Protein AF-A0A950MHU6-F1 (afdb_monomer)

Structure (mmCIF, N/CA/C/O backbone):
data_AF-A0A950MHU6-F1
#
_entry.id   AF-A0A950MHU6-F1
#
loop_
_atom_site.group_PDB
_atom_site.id
_atom_site.type_symbol
_atom_site.label_atom_id
_atom_site.label_alt_id
_atom_site.label_comp_id
_atom_site.label_asym_id
_atom_site.label_entity_id
_atom_site.label_seq_id
_atom_site.pdbx_PDB_ins_code
_atom_site.Cartn_x
_atom_site.Cartn_y
_atom_site.Cartn_z
_atom_site.occupancy
_atom_site.B_iso_or_equiv
_atom_site.auth_seq_id
_atom_site.auth_comp_id
_atom_site.auth_asym_id
_atom_site.auth_atom_id
_atom_site.pdbx_PDB_model_num
ATOM 1 N N . MET A 1 1 ? 12.882 -1.984 -13.092 1.00 66.12 1 MET A N 1
ATOM 2 C CA . MET A 1 1 ? 12.278 -3.048 -12.268 1.00 66.12 1 MET A CA 1
ATOM 3 C C . MET A 1 1 ? 12.694 -2.836 -10.822 1.00 66.12 1 MET A C 1
ATOM 5 O O . MET A 1 1 ? 13.875 -2.622 -10.560 1.00 66.12 1 MET A O 1
ATOM 9 N N . SER A 1 2 ? 11.745 -2.871 -9.891 1.00 76.25 2 SER A N 1
ATOM 10 C CA . SER A 1 2 ? 11.978 -2.694 -8.455 1.00 76.25 2 SER A CA 1
ATOM 11 C C . SER A 1 2 ? 11.829 -4.032 -7.723 1.00 76.25 2 SER A C 1
ATOM 13 O O . SER A 1 2 ? 11.089 -4.903 -8.165 1.00 76.25 2 SER A O 1
ATOM 15 N N . HIS A 1 3 ? 12.520 -4.215 -6.598 1.00 79.81 3 HIS A N 1
ATOM 16 C CA . HIS A 1 3 ? 12.422 -5.437 -5.789 1.00 79.81 3 HIS A CA 1
ATOM 17 C C . HIS A 1 3 ? 11.819 -5.120 -4.430 1.00 79.81 3 HIS A C 1
ATOM 19 O O . HIS A 1 3 ? 12.131 -4.088 -3.831 1.00 79.81 3 HIS A O 1
ATOM 25 N N . CYS A 1 4 ? 10.918 -5.981 -3.960 1.00 82.12 4 CYS A N 1
ATOM 26 C CA . CYS A 1 4 ? 10.247 -5.765 -2.687 1.00 82.12 4 CYS A CA 1
ATOM 27 C C . CYS A 1 4 ? 11.245 -5.898 -1.536 1.00 82.12 4 CYS A C 1
ATOM 29 O O . CYS A 1 4 ? 11.874 -6.940 -1.394 1.00 82.12 4 CYS A O 1
ATOM 31 N N . SER A 1 5 ? 11.338 -4.897 -0.658 1.00 76.81 5 SER A N 1
ATOM 32 C CA . SER A 1 5 ? 12.231 -4.976 0.511 1.00 76.81 5 SER A CA 1
ATOM 33 C C . SER A 1 5 ? 11.835 -6.060 1.526 1.00 76.81 5 SER A C 1
ATOM 35 O O . SER A 1 5 ? 12.647 -6.411 2.371 1.00 76.81 5 SER A O 1
ATOM 37 N N . ARG A 1 6 ? 10.601 -6.586 1.461 1.00 78.69 6 ARG A N 1
ATOM 38 C CA . ARG A 1 6 ? 10.099 -7.629 2.372 1.00 78.69 6 ARG A CA 1
ATOM 39 C C . ARG A 1 6 ? 10.328 -9.046 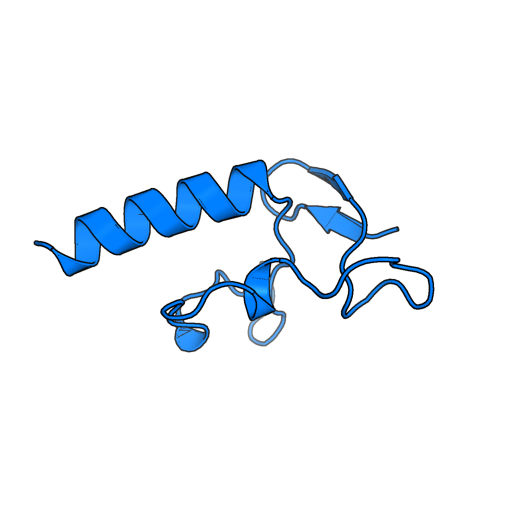1.846 1.00 78.69 6 ARG A C 1
ATOM 41 O O . ARG A 1 6 ? 10.792 -9.891 2.597 1.00 78.69 6 ARG A O 1
ATOM 48 N N . CYS A 1 7 ? 9.973 -9.318 0.589 1.00 85.25 7 CYS A N 1
ATOM 49 C CA . CYS A 1 7 ? 10.046 -10.668 0.011 1.00 85.25 7 CYS A CA 1
ATOM 50 C C . CYS A 1 7 ? 11.058 -10.814 -1.136 1.00 85.25 7 CYS A C 1
ATOM 52 O O . CYS A 1 7 ? 11.239 -11.913 -1.645 1.00 85.25 7 CYS A O 1
ATOM 54 N N . GLY A 1 8 ? 11.685 -9.726 -1.590 1.00 82.88 8 GLY A N 1
ATOM 55 C CA . GLY A 1 8 ? 12.620 -9.727 -2.719 1.00 82.88 8 GLY A CA 1
ATOM 56 C C . GLY A 1 8 ? 11.968 -9.873 -4.097 1.00 82.88 8 GLY A C 1
ATOM 57 O O . GLY A 1 8 ? 12.660 -9.772 -5.105 1.00 82.88 8 GLY A O 1
ATOM 58 N N . GLN A 1 9 ? 10.649 -10.077 -4.173 1.00 83.25 9 GLN A N 1
ATOM 59 C CA . GLN A 1 9 ? 9.971 -10.333 -5.441 1.00 83.25 9 GLN A CA 1
ATOM 60 C C . GLN A 1 9 ? 10.052 -9.111 -6.380 1.00 83.25 9 GLN A C 1
ATOM 62 O O . GLN A 1 9 ? 9.854 -7.977 -5.916 1.00 83.25 9 GLN A O 1
ATOM 67 N N . PRO A 1 10 ? 10.331 -9.315 -7.684 1.00 83.06 10 PRO A N 1
ATOM 68 C CA . PRO A 1 10 ? 10.348 -8.236 -8.662 1.00 83.06 10 PRO A CA 1
ATOM 69 C C . PRO A 1 10 ? 8.936 -7.692 -8.895 1.00 83.06 10 PRO A C 1
ATOM 71 O O . PRO A 1 10 ? 7.968 -8.441 -9.028 1.00 83.06 10 PRO A O 1
ATOM 74 N N . PHE A 1 11 ? 8.824 -6.371 -8.960 1.00 80.38 11 PHE A N 1
ATOM 75 C CA . PHE A 1 11 ? 7.597 -5.652 -9.277 1.00 80.38 11 PHE A CA 1
ATOM 76 C C . PHE A 1 11 ? 7.922 -4.291 -9.907 1.00 80.38 11 PHE A C 1
ATOM 78 O O . PHE A 1 11 ? 9.047 -3.795 -9.827 1.00 80.38 11 PHE A O 1
ATOM 85 N N . SER A 1 12 ? 6.929 -3.651 -10.517 1.00 76.69 12 SER A N 1
ATOM 86 C CA . SER A 1 12 ? 7.082 -2.289 -11.033 1.00 76.69 12 SER A CA 1
ATOM 87 C C . SER A 1 12 ? 6.547 -1.286 -10.017 1.00 76.69 12 SER A C 1
ATOM 89 O O . SER A 1 12 ? 5.365 -1.303 -9.676 1.00 76.69 12 SER A O 1
ATOM 91 N N . CYS A 1 13 ? 7.420 -0.414 -9.514 1.00 77.06 13 CYS A N 1
ATOM 92 C CA . CYS A 1 13 ? 7.024 0.697 -8.658 1.00 77.06 13 CYS A CA 1
ATOM 93 C C . CYS A 1 13 ? 6.839 1.946 -9.519 1.00 77.06 13 CYS A C 1
ATOM 95 O O . CYS A 1 13 ? 7.826 2.455 -10.037 1.00 77.06 13 CYS A O 1
ATOM 97 N N . GLY A 1 14 ? 5.620 2.486 -9.608 1.00 74.75 14 GLY A N 1
ATOM 98 C CA . GLY A 1 14 ? 5.322 3.699 -10.388 1.00 74.75 14 GLY A CA 1
ATOM 99 C C . GLY A 1 14 ? 6.143 4.948 -10.052 1.00 74.75 14 GLY A C 1
ATOM 100 O O . GLY A 1 14 ? 6.120 5.906 -10.808 1.00 74.75 14 GLY A O 1
ATOM 101 N N . MET A 1 15 ? 6.858 4.951 -8.923 1.00 73.31 15 MET A N 1
ATOM 102 C CA . MET A 1 15 ? 7.740 6.049 -8.510 1.00 73.31 15 MET A CA 1
ATOM 103 C C . MET A 1 15 ? 9.218 5.817 -8.878 1.00 73.31 15 MET A C 1
ATOM 105 O O . MET A 1 15 ? 9.972 6.777 -8.980 1.00 73.31 15 MET A O 1
ATOM 109 N N . ARG A 1 16 ? 9.653 4.558 -9.043 1.00 71.56 16 ARG A N 1
ATOM 110 C CA . ARG A 1 16 ? 11.055 4.186 -9.342 1.00 71.56 16 ARG A CA 1
ATOM 111 C C . ARG A 1 16 ? 11.259 3.671 -10.764 1.00 71.56 16 ARG A C 1
ATOM 113 O O . ARG A 1 16 ? 12.355 3.786 -11.294 1.00 71.56 16 ARG A O 1
ATOM 120 N N . ASP A 1 17 ? 10.239 3.056 -11.348 1.00 73.62 17 ASP A N 1
ATOM 121 C CA . ASP A 1 17 ? 10.262 2.551 -12.713 1.00 73.62 17 ASP A CA 1
ATOM 122 C C . ASP A 1 17 ? 9.615 3.584 -13.636 1.00 73.62 17 ASP A C 1
ATOM 124 O O . ASP A 1 17 ? 8.398 3.747 -13.628 1.00 73.62 17 ASP A O 1
ATOM 128 N N . GLU A 1 18 ? 10.426 4.236 -14.470 1.00 66.62 18 GLU A N 1
ATOM 129 C CA . GLU A 1 18 ? 9.977 5.234 -15.458 1.00 66.62 18 GLU A CA 1
ATOM 130 C C . GLU A 1 18 ? 8.970 4.661 -16.475 1.00 66.62 18 GLU A C 1
ATOM 132 O O . GLU A 1 18 ? 8.152 5.390 -17.024 1.00 66.62 18 GLU A O 1
ATOM 137 N N . HIS A 1 19 ? 8.987 3.339 -16.684 1.00 67.12 19 HIS A N 1
ATOM 138 C CA . HIS A 1 19 ? 8.079 2.614 -17.583 1.00 67.12 19 HIS A CA 1
ATOM 139 C C . HIS A 1 19 ? 6.953 1.871 -16.855 1.00 67.12 19 HIS A C 1
ATOM 141 O O . HIS A 1 19 ? 6.284 1.013 -17.438 1.00 67.12 19 HIS A O 1
ATOM 147 N N . ALA A 1 20 ? 6.749 2.122 -15.564 1.00 69.56 20 ALA A N 1
ATOM 148 C CA . ALA A 1 20 ? 5.650 1.499 -14.850 1.00 69.56 20 ALA A CA 1
ATOM 149 C C . ALA A 1 20 ? 4.313 2.010 -15.407 1.00 69.56 20 ALA A C 1
ATOM 151 O O . ALA A 1 20 ? 3.960 3.175 -15.259 1.00 69.56 20 ALA A O 1
ATOM 152 N N . ALA A 1 21 ? 3.532 1.106 -16.000 1.00 67.81 21 ALA A N 1
ATOM 153 C CA . ALA A 1 21 ? 2.202 1.411 -16.530 1.00 67.81 21 ALA A CA 1
ATOM 154 C C . ALA A 1 21 ? 1.192 1.858 -15.453 1.00 67.81 21 ALA A C 1
ATOM 156 O O . ALA A 1 21 ? 0.088 2.291 -15.774 1.00 67.81 21 ALA A O 1
ATOM 157 N N . GLN A 1 22 ? 1.536 1.694 -14.174 1.00 68.88 22 GLN A N 1
ATOM 158 C CA . GLN A 1 22 ? 0.666 1.961 -13.037 1.00 68.88 22 GLN A CA 1
ATOM 159 C C . GLN A 1 22 ? 1.416 2.816 -12.004 1.00 68.88 22 GLN A C 1
ATOM 161 O O . GLN A 1 22 ? 2.605 2.572 -11.765 1.00 68.88 22 GLN A O 1
ATOM 166 N N . PRO A 1 23 ? 0.739 3.780 -11.349 1.00 72.06 23 PRO A N 1
ATOM 167 C CA . PRO A 1 23 ? 1.323 4.527 -10.238 1.00 72.06 23 PRO A CA 1
ATOM 168 C C . PRO A 1 23 ? 1.689 3.583 -9.081 1.00 72.06 23 PRO A C 1
ATOM 170 O O . PRO A 1 23 ? 1.165 2.470 -8.984 1.00 72.06 23 PRO A O 1
ATOM 173 N N . CYS A 1 24 ? 2.586 4.015 -8.182 1.00 75.81 24 CYS A N 1
ATOM 174 C CA . CYS A 1 24 ? 2.944 3.214 -7.006 1.00 75.81 24 CYS A CA 1
ATOM 175 C C . CYS A 1 24 ? 1.673 2.779 -6.267 1.00 75.81 24 CYS A C 1
ATOM 177 O O . CYS A 1 24 ? 0.851 3.613 -5.905 1.00 75.81 24 CYS A O 1
ATOM 179 N N . TRP A 1 25 ? 1.524 1.485 -5.980 1.00 77.19 25 TRP A N 1
ATOM 180 C CA . TRP A 1 25 ? 0.387 0.975 -5.204 1.00 77.19 25 TRP A CA 1
ATOM 181 C C . TRP A 1 25 ? 0.204 1.711 -3.868 1.00 77.19 25 TRP A C 1
ATOM 183 O O . TRP A 1 25 ? -0.916 1.910 -3.410 1.00 77.19 25 TRP A O 1
ATOM 193 N N . CYS A 1 26 ? 1.305 2.200 -3.293 1.00 73.06 26 CYS A N 1
ATOM 194 C CA . CYS A 1 26 ? 1.316 3.035 -2.101 1.00 73.06 26 CYS A CA 1
ATOM 195 C C . CYS A 1 26 ? 0.501 4.338 -2.230 1.00 73.06 26 CYS A C 1
ATOM 197 O O . CYS A 1 26 ? -0.122 4.750 -1.257 1.00 73.06 26 CYS A O 1
ATOM 199 N N . THR A 1 27 ? 0.460 4.969 -3.410 1.00 74.00 27 THR A N 1
ATOM 200 C CA . THR A 1 27 ? -0.274 6.229 -3.640 1.00 74.00 27 THR A CA 1
ATOM 201 C C . THR A 1 27 ? -1.751 6.009 -3.946 1.00 74.00 27 THR A C 1
ATOM 203 O O . THR A 1 27 ? -2.528 6.956 -3.909 1.00 74.00 27 THR A O 1
ATOM 206 N N . GLN A 1 28 ? -2.151 4.777 -4.263 1.00 75.94 28 GLN A N 1
ATOM 207 C CA . GLN A 1 28 ? -3.548 4.425 -4.534 1.00 75.94 28 GLN A CA 1
ATOM 208 C C . GLN A 1 28 ?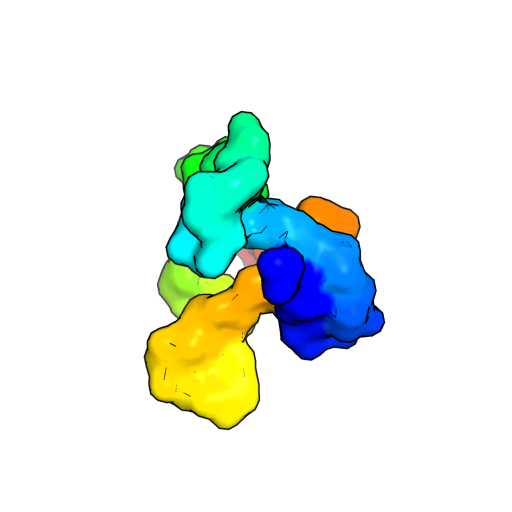 -4.342 4.140 -3.250 1.00 75.94 28 GLN 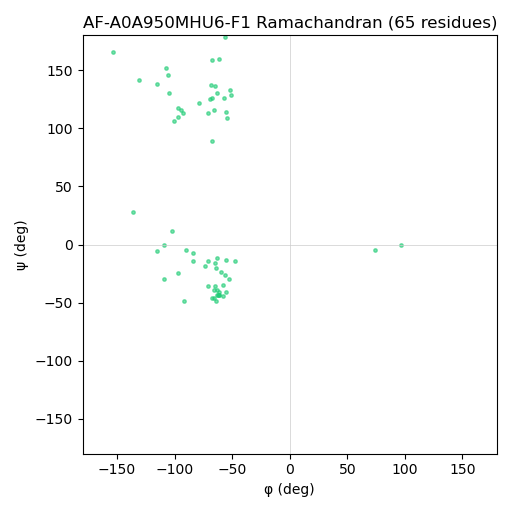A C 1
ATOM 210 O O . GLN A 1 28 ? -5.556 3.960 -3.295 1.00 75.94 28 GLN A O 1
ATOM 215 N N . LEU A 1 29 ? -3.672 4.092 -2.095 1.00 68.94 29 LEU A N 1
ATOM 216 C CA . LEU A 1 29 ? -4.293 3.776 -0.815 1.00 68.94 29 LEU A CA 1
ATOM 217 C C . LEU A 1 29 ? -4.733 5.068 -0.104 1.00 68.94 29 LEU A C 1
ATOM 219 O O . LEU A 1 29 ? -3.885 5.837 0.345 1.00 68.94 29 LEU A O 1
ATOM 223 N N . PRO A 1 30 ? -6.047 5.307 0.064 1.00 63.09 30 PRO A N 1
ATOM 224 C CA . PRO A 1 30 ? -6.570 6.602 0.512 1.00 63.09 30 PRO A CA 1
ATOM 225 C C . PRO A 1 30 ? -6.280 6.935 1.984 1.00 63.09 30 PRO A C 1
ATO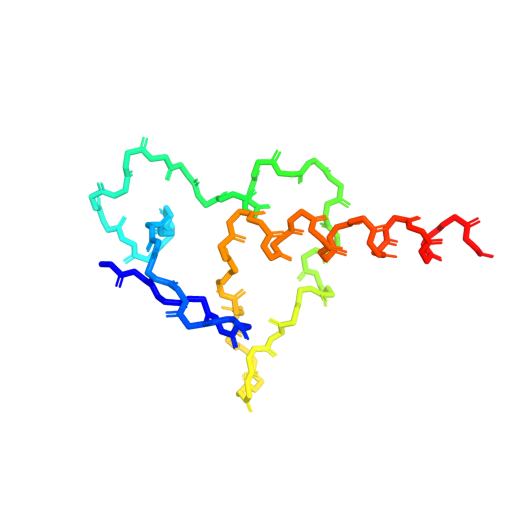M 227 O O . PRO A 1 30 ? -6.481 8.071 2.401 1.00 63.09 30 PRO A O 1
ATOM 230 N N . LYS A 1 31 ? -5.862 5.954 2.795 1.00 62.91 31 LYS A N 1
ATOM 231 C CA . LYS A 1 31 ? -5.702 6.094 4.256 1.00 62.91 31 LYS A CA 1
ATOM 232 C C . LYS A 1 31 ? -4.415 5.470 4.773 1.00 62.91 31 LYS A C 1
ATOM 234 O O . LYS A 1 31 ? -4.378 4.969 5.894 1.00 62.91 31 LYS A O 1
ATOM 239 N N . LEU A 1 32 ? -3.381 5.418 3.941 1.00 63.25 32 LEU A N 1
ATOM 240 C CA . LEU A 1 32 ? -2.118 4.868 4.393 1.00 63.25 32 LEU A CA 1
ATOM 241 C C . LEU A 1 32 ? -1.383 5.923 5.219 1.00 63.25 32 LEU A C 1
ATOM 243 O O . LEU A 1 32 ? -1.091 6.994 4.682 1.00 63.25 32 LEU A O 1
ATOM 247 N N . PRO A 1 33 ? -1.046 5.658 6.492 1.00 63.44 33 PRO A N 1
ATOM 248 C CA . PRO A 1 33 ? -0.099 6.502 7.193 1.00 63.44 33 PRO A CA 1
ATOM 249 C C . PRO A 1 33 ? 1.267 6.298 6.530 1.00 63.44 33 PRO A C 1
ATOM 251 O O . PRO A 1 33 ? 2.035 5.425 6.919 1.00 63.44 33 PRO A O 1
ATOM 254 N N . LEU A 1 34 ? 1.568 7.098 5.500 1.00 62.22 34 LEU A N 1
ATOM 255 C CA . LEU A 1 34 ? 2.856 7.092 4.795 1.00 62.22 34 LEU A CA 1
ATOM 256 C C . LEU A 1 34 ? 4.026 7.319 5.765 1.00 62.22 34 LEU A C 1
ATOM 258 O O . LEU A 1 34 ? 5.120 6.827 5.529 1.00 62.22 34 LEU A O 1
ATOM 262 N N . ALA A 1 35 ? 3.768 7.998 6.887 1.00 62.06 35 ALA A N 1
ATOM 263 C CA . ALA A 1 35 ? 4.708 8.169 7.992 1.00 62.06 35 ALA A CA 1
ATOM 264 C C . ALA A 1 35 ? 5.099 6.855 8.696 1.00 62.06 35 ALA A C 1
ATOM 266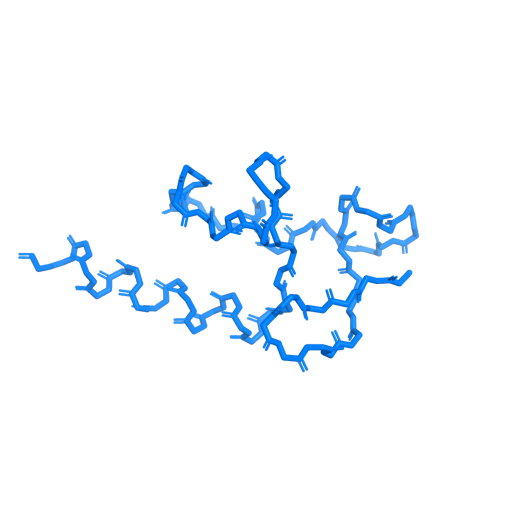 O O . ALA A 1 35 ? 6.107 6.817 9.391 1.00 62.06 35 ALA A O 1
ATOM 267 N N . GLN A 1 36 ? 4.298 5.798 8.545 1.00 62.75 36 GLN A N 1
ATOM 268 C CA . GLN A 1 36 ? 4.532 4.487 9.151 1.00 62.75 36 GLN A CA 1
ATOM 269 C C . GLN A 1 36 ? 4.939 3.430 8.131 1.00 62.75 36 GLN A C 1
ATOM 271 O O . GLN A 1 36 ? 5.189 2.291 8.523 1.00 62.75 36 GLN A O 1
ATOM 276 N N . LEU A 1 37 ? 5.023 3.782 6.839 1.00 62.88 37 LEU A N 1
ATOM 277 C CA . LEU A 1 37 ? 5.617 2.876 5.863 1.00 62.88 37 LEU A CA 1
ATOM 278 C C . LEU A 1 37 ? 6.984 2.452 6.402 1.00 62.88 37 LEU A C 1
ATOM 280 O O . LEU A 1 37 ? 7.733 3.336 6.828 1.00 62.88 37 LEU A O 1
ATOM 284 N N . PRO A 1 38 ? 7.326 1.151 6.387 1.00 59.06 38 PRO A N 1
ATOM 285 C CA . PRO A 1 38 ? 8.666 0.741 6.753 1.00 59.06 38 PRO A CA 1
ATOM 286 C C . PRO A 1 38 ? 9.635 1.520 5.863 1.00 59.06 38 PRO A C 1
ATOM 288 O O . PRO A 1 38 ? 9.682 1.334 4.646 1.00 59.06 38 PRO A O 1
ATOM 291 N N . THR A 1 39 ? 10.360 2.468 6.450 1.00 56.16 39 THR A N 1
ATOM 292 C CA . THR A 1 39 ? 11.604 2.918 5.851 1.00 56.16 39 THR A CA 1
ATOM 293 C C . THR A 1 39 ? 12.507 1.700 5.862 1.00 56.16 39 THR A C 1
ATOM 295 O O . THR A 1 39 ? 12.576 1.002 6.875 1.00 56.16 39 THR A O 1
ATOM 298 N N . GLY A 1 40 ? 13.124 1.390 4.727 1.00 51.75 40 GLY A N 1
ATOM 299 C CA . GLY A 1 40 ? 14.083 0.298 4.646 1.00 51.75 40 GLY A CA 1
ATOM 300 C C . GLY A 1 40 ? 15.212 0.485 5.652 1.00 51.75 40 GLY A C 1
ATOM 301 O O . GLY A 1 40 ? 15.274 1.490 6.354 1.00 51.75 40 GLY A O 1
ATOM 302 N N . ASP A 1 41 ? 16.135 -0.470 5.682 1.00 46.41 41 ASP A N 1
ATOM 303 C CA . ASP A 1 41 ? 17.292 -0.528 6.593 1.00 46.41 41 ASP A CA 1
ATOM 304 C C . ASP A 1 41 ? 18.107 0.788 6.712 1.00 46.41 41 ASP A C 1
ATOM 306 O O . ASP A 1 41 ? 18.861 0.983 7.659 1.00 46.41 41 ASP A O 1
ATOM 310 N N . GLN A 1 42 ? 17.900 1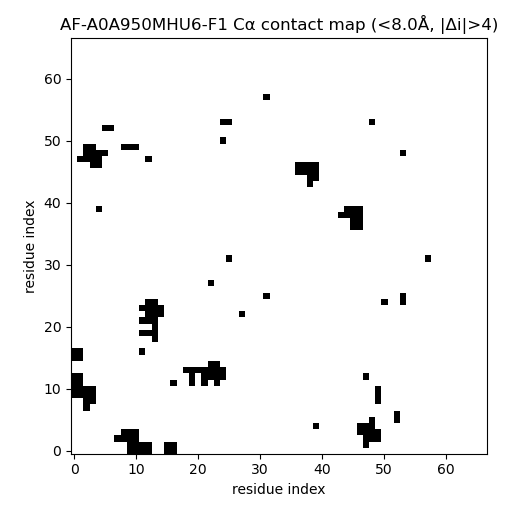.745 5.799 1.00 40.09 42 GLN A N 1
ATOM 311 C CA . GLN A 1 42 ? 18.378 3.115 5.923 1.00 40.09 42 GLN A CA 1
ATOM 312 C C . GLN A 1 42 ? 17.266 4.121 6.291 1.00 40.09 42 GLN A C 1
ATOM 314 O O . GLN A 1 42 ? 16.254 4.221 5.581 1.00 40.09 42 GLN A O 1
ATOM 319 N N . PRO A 1 43 ? 17.485 4.973 7.315 1.00 35.44 43 PRO A N 1
ATOM 320 C CA . PRO A 1 43 ? 16.581 6.076 7.623 1.00 35.44 43 PRO A CA 1
ATOM 321 C C . PRO A 1 43 ? 16.429 6.988 6.396 1.00 35.44 43 PRO A C 1
ATOM 323 O O . PRO A 1 43 ? 17.414 7.448 5.821 1.00 35.44 43 PRO A O 1
ATOM 326 N N . GLY A 1 44 ? 15.183 7.226 5.975 1.00 41.09 44 GLY A N 1
ATOM 327 C CA . GLY A 1 44 ? 14.855 8.082 4.827 1.00 41.09 44 GLY A CA 1
ATOM 328 C C . GLY A 1 44 ? 14.632 7.366 3.488 1.00 41.09 44 GLY A C 1
ATOM 329 O O . GLY A 1 44 ? 14.304 8.032 2.510 1.00 41.09 44 GLY A O 1
ATOM 330 N N . GLN A 1 45 ? 14.742 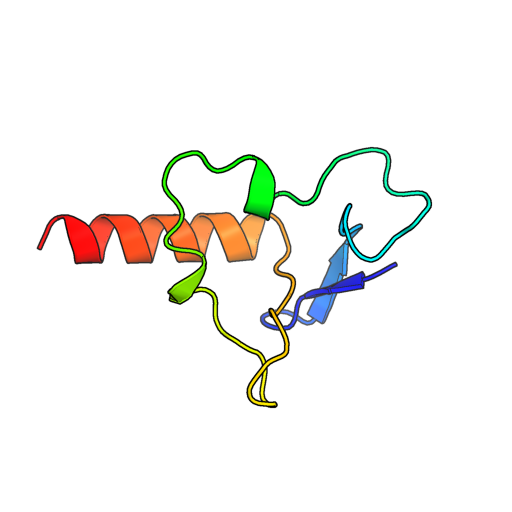6.034 3.410 1.00 48.50 45 GLN A N 1
ATOM 331 C CA . GLN A 1 45 ? 14.357 5.283 2.206 1.00 48.50 45 GLN A CA 1
ATOM 332 C C . GLN A 1 45 ? 12.984 4.647 2.376 1.00 48.50 45 GLN A C 1
ATOM 334 O O . GLN A 1 45 ? 12.853 3.649 3.071 1.00 48.50 45 GLN A O 1
ATOM 339 N N . ALA A 1 46 ? 11.959 5.181 1.712 1.00 54.09 46 ALA A N 1
ATOM 340 C CA . ALA A 1 46 ? 10.674 4.495 1.599 1.00 54.09 46 ALA A CA 1
ATOM 341 C C . ALA A 1 46 ? 10.886 3.089 0.993 1.00 54.09 46 ALA A C 1
ATOM 343 O O . ALA A 1 46 ? 11.292 2.973 -0.170 1.00 54.09 46 ALA A O 1
ATOM 344 N N . SER A 1 47 ? 10.640 2.013 1.754 1.00 65.31 47 SER A N 1
ATOM 345 C CA . SER A 1 47 ? 10.701 0.662 1.189 1.00 65.31 47 SER A CA 1
ATOM 346 C C . SER A 1 47 ? 9.518 0.458 0.267 1.00 65.31 47 SER A C 1
ATOM 348 O O . SER A 1 47 ? 8.364 0.403 0.689 1.00 65.31 47 SER A O 1
ATOM 350 N N . CYS A 1 48 ? 9.805 0.316 -1.021 1.00 75.19 48 CYS A N 1
ATOM 351 C CA . CYS A 1 48 ? 8.786 -0.063 -1.977 1.00 75.19 48 CYS A CA 1
ATOM 352 C C . CYS A 1 48 ? 8.387 -1.531 -1.697 1.00 75.19 48 CYS A C 1
ATOM 354 O O . CYS A 1 48 ? 9.234 -2.429 -1.660 1.00 75.19 48 CYS A O 1
ATOM 356 N N . LEU A 1 49 ? 7.092 -1.777 -1.491 1.00 78.56 49 LEU A N 1
ATOM 357 C CA . LEU A 1 49 ? 6.526 -3.111 -1.276 1.00 78.56 49 LEU A CA 1
ATOM 358 C C . LEU A 1 49 ? 5.769 -3.575 -2.527 1.00 78.56 49 LEU A C 1
ATOM 360 O O . LEU A 1 49 ? 5.138 -2.764 -3.205 1.00 78.56 49 LEU A O 1
ATOM 364 N N . CYS A 1 50 ? 5.807 -4.881 -2.811 1.00 83.25 50 CYS A N 1
ATOM 365 C CA . CYS A 1 50 ? 4.936 -5.482 -3.822 1.00 83.25 50 CYS A CA 1
ATOM 366 C C . CYS A 1 50 ? 3.463 -5.438 -3.353 1.00 83.25 50 CYS A C 1
ATOM 368 O O . CYS A 1 50 ? 3.222 -5.331 -2.145 1.00 83.25 50 CYS A O 1
ATOM 370 N N . PRO A 1 51 ? 2.473 -5.529 -4.263 1.00 80.69 51 PRO A N 1
ATOM 371 C CA . PRO A 1 51 ? 1.053 -5.400 -3.919 1.00 80.69 51 PRO A CA 1
ATOM 372 C C . PRO A 1 51 ? 0.590 -6.371 -2.821 1.00 80.69 51 PRO A C 1
ATOM 374 O O . PRO A 1 51 ? -0.098 -5.942 -1.899 1.00 80.69 51 PRO A O 1
ATOM 377 N N . GLU A 1 52 ? 1.034 -7.632 -2.836 1.00 85.12 52 GLU A N 1
ATOM 378 C CA . GLU A 1 52 ? 0.706 -8.599 -1.774 1.00 85.12 52 GLU A CA 1
ATOM 379 C C . GLU A 1 52 ? 1.279 -8.196 -0.411 1.00 85.12 52 GLU A C 1
ATOM 381 O O . GLU A 1 52 ? 0.568 -8.162 0.597 1.00 85.12 52 GLU A O 1
ATOM 386 N N . CYS A 1 53 ? 2.568 -7.845 -0.364 1.00 84.19 53 CYS A N 1
ATOM 387 C CA . CYS A 1 53 ? 3.212 -7.437 0.882 1.00 84.19 53 CYS A CA 1
ATOM 388 C C . CYS A 1 53 ? 2.621 -6.138 1.430 1.00 84.19 53 CYS A C 1
ATOM 390 O O . CYS A 1 53 ? 2.513 -5.996 2.650 1.00 84.19 53 CYS A O 1
ATOM 392 N N . LEU A 1 54 ? 2.247 -5.214 0.543 1.00 80.75 54 LEU A N 1
ATOM 393 C CA . LEU A 1 54 ? 1.599 -3.959 0.892 1.00 80.75 54 LEU A CA 1
ATOM 394 C C . LEU A 1 54 ? 0.192 -4.206 1.442 1.00 80.75 54 LEU A C 1
ATOM 396 O O . LEU A 1 54 ? -0.125 -3.672 2.496 1.00 80.75 54 LEU A O 1
ATOM 400 N N . GLN A 1 55 ? -0.623 -5.048 0.801 1.00 82.50 55 GLN A N 1
ATOM 401 C CA . GLN A 1 55 ? -1.971 -5.375 1.274 1.00 82.50 55 GLN A CA 1
ATOM 402 C C . GLN A 1 55 ? -1.943 -6.059 2.644 1.00 82.50 55 GLN A C 1
ATOM 404 O O . GLN A 1 55 ? -2.707 -5.683 3.531 1.00 82.50 55 GLN A O 1
ATOM 409 N N . ALA A 1 56 ? -1.023 -7.004 2.855 1.00 84.62 56 ALA A N 1
ATOM 410 C CA . ALA A 1 56 ? -0.828 -7.627 4.162 1.00 84.62 56 ALA A CA 1
ATOM 411 C C . ALA A 1 56 ? -0.4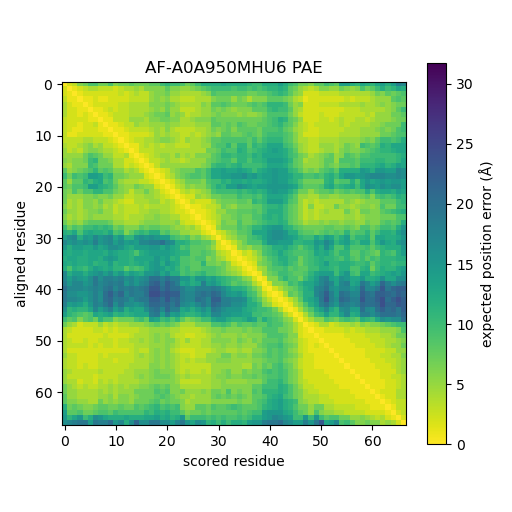02 -6.601 5.227 1.00 84.62 56 ALA A C 1
ATOM 413 O O . ALA A 1 56 ? -0.889 -6.639 6.353 1.00 84.62 56 ALA A O 1
ATOM 414 N N . TRP A 1 57 ? 0.486 -5.666 4.876 1.00 81.12 57 TRP A N 1
ATOM 415 C CA . TRP A 1 57 ? 0.902 -4.602 5.788 1.00 81.12 57 TRP A CA 1
ATOM 416 C C . TRP A 1 57 ? -0.253 -3.646 6.120 1.00 81.12 57 TRP A C 1
ATOM 418 O O . TRP A 1 57 ? -0.501 -3.385 7.292 1.00 81.12 57 TRP A O 1
ATOM 428 N N . VAL A 1 58 ? -1.019 -3.206 5.118 1.00 79.44 58 VAL A N 1
ATOM 429 C CA . VAL A 1 58 ? -2.222 -2.371 5.287 1.00 79.44 58 VAL A CA 1
ATOM 430 C C . VAL A 1 58 ? -3.243 -3.060 6.188 1.00 79.44 58 VAL A C 1
ATOM 432 O O . VAL A 1 58 ? -3.788 -2.416 7.077 1.00 79.44 58 VAL A O 1
ATOM 435 N N . ALA A 1 59 ? -3.491 -4.357 5.991 1.00 83.00 59 ALA A N 1
ATOM 436 C CA . ALA A 1 59 ? -4.426 -5.120 6.813 1.00 83.00 59 ALA A CA 1
ATOM 437 C C . ALA A 1 59 ? -3.985 -5.163 8.285 1.00 83.00 59 ALA A C 1
ATOM 439 O 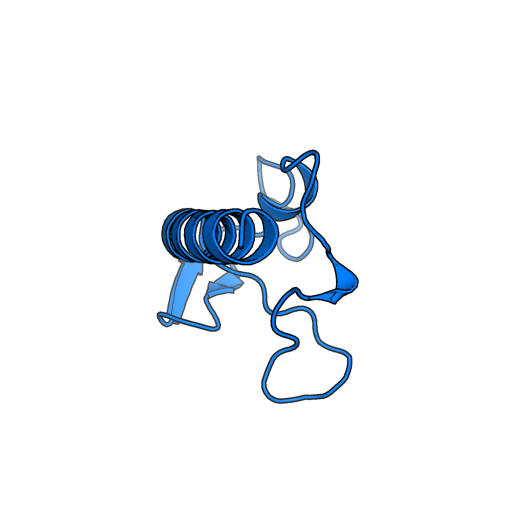O . ALA A 1 59 ? -4.801 -4.924 9.173 1.00 83.00 59 ALA A O 1
ATOM 440 N N . GLN A 1 60 ? -2.693 -5.392 8.552 1.00 80.75 60 GLN A N 1
ATOM 441 C CA . GLN A 1 60 ? -2.161 -5.330 9.918 1.00 80.75 60 GLN A CA 1
ATOM 442 C C . GLN A 1 60 ? -2.282 -3.926 10.517 1.00 80.75 60 GLN A C 1
ATOM 444 O O . GLN A 1 60 ? -2.727 -3.778 11.649 1.00 80.75 60 GLN A O 1
ATOM 449 N N . MET A 1 61 ? -1.959 -2.893 9.743 1.00 77.31 61 MET A N 1
ATOM 450 C CA . MET A 1 61 ? -2.073 -1.495 10.156 1.00 77.31 61 MET A CA 1
ATOM 451 C C . MET A 1 61 ? -3.509 -1.084 10.488 1.00 77.31 61 MET A C 1
ATOM 453 O O . MET A 1 61 ? -3.752 -0.409 11.483 1.00 77.31 61 MET A O 1
ATOM 457 N N . GLN A 1 62 ? -4.475 -1.495 9.669 1.00 78.25 62 GLN A N 1
ATOM 458 C CA . GLN A 1 62 ? -5.894 -1.246 9.921 1.00 78.25 62 GLN A CA 1
ATOM 459 C C . GLN A 1 62 ? -6.377 -1.982 11.169 1.00 78.25 62 GLN A C 1
ATOM 461 O O . GLN A 1 62 ? -7.137 -1.409 11.944 1.00 78.25 62 GLN A O 1
ATOM 466 N N . ALA A 1 63 ? -5.906 -3.213 11.389 1.00 78.12 63 ALA A N 1
ATOM 467 C CA . ALA A 1 63 ? -6.193 -3.949 12.613 1.00 78.12 63 ALA A CA 1
ATOM 468 C C . ALA A 1 63 ? -5.616 -3.245 13.852 1.00 78.12 63 ALA A C 1
ATOM 470 O O . ALA A 1 63 ? -6.295 -3.186 14.868 1.00 78.12 63 ALA A O 1
ATOM 471 N N . GLN A 1 64 ? -4.416 -2.663 13.762 1.00 73.06 64 GLN A N 1
ATOM 472 C CA . GLN A 1 64 ? -3.813 -1.883 14.850 1.00 73.06 64 GLN A CA 1
ATOM 473 C C . GLN A 1 64 ? -4.508 -0.538 15.086 1.00 73.06 64 GLN A C 1
ATOM 475 O O . GLN A 1 64 ? -4.617 -0.112 16.224 1.00 73.06 64 GLN A O 1
ATOM 480 N N . ALA A 1 65 ? -4.991 0.131 14.037 1.00 69.56 65 ALA A N 1
ATOM 481 C CA . ALA A 1 65 ? -5.710 1.401 14.168 1.00 69.56 65 ALA A CA 1
ATOM 482 C C . ALA A 1 65 ? -7.140 1.245 14.721 1.00 69.56 65 ALA A C 1
ATOM 484 O O . ALA A 1 65 ? -7.740 2.229 15.147 1.00 69.56 65 ALA A O 1
ATOM 485 N N . ALA A 1 66 ? -7.704 0.035 14.654 1.00 66.31 66 ALA A N 1
ATOM 486 C CA . ALA A 1 66 ? -9.001 -0.307 15.235 1.00 66.31 66 ALA A CA 1
ATOM 487 C C . ALA A 1 66 ? -8.901 -0.822 16.686 1.00 66.31 66 ALA A C 1
ATOM 489 O O . ALA A 1 66 ? -9.940 -1.095 17.291 1.00 66.31 66 ALA A O 1
ATOM 490 N N . GLN A 1 67 ? -7.680 -0.985 17.208 1.00 56.75 67 GLN A N 1
ATOM 491 C CA . GLN A 1 67 ? -7.378 -1.332 18.601 1.00 56.75 67 GLN A CA 1
ATOM 492 C C . GLN A 1 67 ? -7.111 -0.068 19.418 1.00 56.75 67 GLN A C 1
ATOM 494 O O . GLN A 1 67 ? -7.477 -0.084 20.613 1.00 56.75 67 GLN A O 1
#

Foldseek 3Di:
DDAALPPRDDDDALVPDPPPPDHGPVVVDPDDPQVPQPQHPDPPRRGRHDPVVVVVVVVVVVVVVVD

Secondary structure (DSSP, 8-state):
-EE-TTT--EE--TTT-TT-SS--GGGG-TT--GGGS-B-SSTT-B----HHHHHHHHHHHHHHHT-

Radius of gyration: 11.94 Å; Cα contacts (8 Å, |Δi|>4): 74; chains: 1; bounding box: 27×19×36 Å

Mean predicted aligned error: 7.79 Å

Nearest PDB structures (foldseek):
  3ldy-assembly1_A  TM=4.258E-01  e=1.706E+00  Aquipseudomonas alcaligenes

pLDDT: mean 70.71, std 11.61, range [35.44, 85.25]

Solvent-accessible surface area (backbone atoms only — not comparable to full-atom values): 4212 Å² total; per-residue (Å²): 120,38,57,14,76,85,78,59,49,79,40,68,35,31,84,80,21,94,80,36,93,47,72,34,72,76,78,73,45,95,81,64,63,70,90,68,51,60,48,39,102,47,93,87,38,80,43,57,58,39,71,68,61,42,50,56,49,51,53,53,50,53,56,58,74,74,104

Sequence (67 aa):
MSHCSRCGQPFSCGMRDEHAAQPCWCTQLPKLPLAQLPTGDQPGQASCLCPECLQAWVAQMQAQAAQ